Protein AF-L8GZ20-F1 (afdb_monomer)

Secondary structure (DSSP, 8-state):
--TT--EEEEEEEEPSTT---TTS-HHHHHHHHHHHHHHS---EEHHHHHHHHHHTTEEEEEEEE-SSSEEEEEEEE--

Nearest PDB structures (foldseek):
  7wh9-assembly1_B-2  TM=8.323E-01  e=2.424E-04  Aspergillus terreus
  7wh9-assembly1_C-2  TM=8.706E-01  e=4.923E-04  Aspergillus terreus
  8bii-assembly4_F  TM=9.239E-01  e=7.246E-04  Photorhabdus laumondii subsp. laumondii TTO1
  7ux6-assembly1_A  TM=8.260E-01  e=7.728E-04  Streptomyces drozdowiczii
  7ux6-assembly1_B  TM=8.237E-01  e=1.904E-03  Streptomyces drozdowiczii

Solvent-accessible surface area (backbone atoms only — not comparable to full-atom values): 4725 Å² total; per-residue (Å²): 130,62,90,92,45,73,48,76,45,80,43,54,61,46,60,58,88,98,54,89,58,91,84,50,58,69,69,56,61,52,44,25,53,48,30,39,76,76,65,75,44,67,65,40,20,69,68,57,46,40,55,55,29,47,77,70,51,24,39,67,74,52,76,44,83,53,100,62,76,44,28,41,41,34,27,32,72,56,128

Foldseek 3Di:
DPVPDKDKDKFAADDPPPDDDPVQDVVQVVVQVVCCVPPVDGHYHPVVVQVVQVVVQKHFDDWADDPDRIIITMIDGHD

Sequence (79 aa):
MRPNGRLIVVDSLLAPEGQYTRQVPVSVELQDLHMAVMLNGKERSEVQFREVFEAAGFRMLSVTHTRGIFHLVEGAVAQ

InterPro domains:
  IPR001077 O-methyltransferase, C-terminal domain [PF00891] (1-59)
  IPR016461 O-methyltransferase-like [PS51683] (1-77)
  IPR029063 S-adenosyl-L-methionine-dependent methyltransferase superfamily [G3DSA:3.40.50.150] (1-76)
  IPR029063 S-adenosyl-L-methionine-dependent methyltransferase superfamily [SSF53335] (1-74)

Structure (mmCIF, N/CA/C/O backbone):
data_AF-L8GZ20-F1
#
_entry.id   AF-L8GZ20-F1
#
loop_
_atom_site.group_PDB
_atom_site.id
_atom_site.type_symbol
_atom_site.label_atom_id
_atom_site.label_alt_id
_atom_site.label_comp_id
_atom_site.label_asym_id
_atom_site.label_entity_id
_atom_site.label_seq_id
_atom_site.pdbx_PDB_ins_code
_atom_site.Cartn_x
_atom_site.Cartn_y
_atom_site.Cartn_z
_atom_site.occupancy
_atom_site.B_iso_or_equiv
_atom_site.auth_seq_id
_atom_site.auth_comp_id
_atom_site.auth_asym_id
_atom_site.auth_atom_id
_atom_site.pdbx_PDB_model_num
ATOM 1 N N . MET A 1 1 ? -15.014 4.909 10.184 1.00 85.94 1 MET A N 1
ATOM 2 C CA . MET A 1 1 ? -14.727 3.600 10.829 1.00 85.94 1 MET A CA 1
ATOM 3 C C . MET A 1 1 ? -15.324 3.570 12.231 1.00 85.94 1 MET A C 1
ATOM 5 O O . MET A 1 1 ? -15.589 4.634 12.774 1.00 85.94 1 MET A O 1
ATOM 9 N N . ARG A 1 2 ? -15.523 2.381 12.821 1.00 89.62 2 ARG A N 1
ATOM 10 C CA . ARG A 1 2 ? -15.878 2.255 14.249 1.00 89.62 2 ARG A CA 1
ATOM 11 C C . ARG A 1 2 ? -14.740 2.787 15.140 1.00 89.62 2 ARG A C 1
ATOM 13 O O . ARG A 1 2 ? -13.589 2.761 14.692 1.00 89.62 2 ARG A O 1
ATOM 20 N N . PRO A 1 3 ? -15.031 3.213 16.383 1.00 87.31 3 PRO A N 1
ATOM 21 C CA . PRO A 1 3 ? -13.995 3.515 17.368 1.00 87.31 3 PRO A CA 1
ATOM 22 C C . PRO A 1 3 ? -12.979 2.368 17.465 1.00 87.31 3 PRO A C 1
ATOM 24 O O . PRO A 1 3 ? -13.368 1.201 17.451 1.00 87.31 3 PRO A O 1
ATOM 27 N N . ASN A 1 4 ? -11.688 2.705 17.522 1.00 88.56 4 ASN A N 1
ATOM 28 C CA . ASN A 1 4 ? -10.553 1.766 17.538 1.00 88.56 4 ASN A CA 1
ATOM 29 C C . ASN A 1 4 ? -10.383 0.879 16.287 1.00 88.56 4 ASN A C 1
ATOM 31 O O . ASN A 1 4 ? -9.568 -0.040 16.300 1.00 88.56 4 ASN A O 1
ATOM 35 N N . GLY A 1 5 ? -11.107 1.151 15.196 1.00 95.69 5 GLY A N 1
ATOM 36 C CA . GLY A 1 5 ? -10.884 0.471 13.921 1.00 95.69 5 GLY A CA 1
ATOM 37 C C . GLY A 1 5 ? -9.500 0.765 13.331 1.00 95.69 5 GLY A C 1
ATOM 38 O O . GLY A 1 5 ? -8.954 1.859 13.511 1.00 95.69 5 GLY A O 1
ATOM 39 N N . ARG A 1 6 ? -8.959 -0.209 12.594 1.00 96.56 6 ARG A N 1
ATOM 40 C CA . ARG A 1 6 ? -7.726 -0.083 11.808 1.00 96.56 6 ARG A CA 1
ATOM 41 C C . ARG A 1 6 ? -8.018 -0.241 10.323 1.00 96.56 6 ARG A C 1
ATOM 43 O O . ARG A 1 6 ? -8.840 -1.071 9.939 1.00 96.56 6 ARG A O 1
ATOM 50 N N . LEU A 1 7 ? -7.322 0.547 9.514 1.00 97.56 7 LEU A N 1
ATOM 51 C CA . LEU A 1 7 ? -7.196 0.353 8.077 1.00 97.56 7 LEU A CA 1
ATOM 52 C C . LEU A 1 7 ? -5.889 -0.399 7.833 1.00 97.56 7 LEU A C 1
ATOM 54 O O . LEU A 1 7 ? -4.840 0.073 8.259 1.00 97.56 7 LEU A O 1
ATOM 58 N N . ILE A 1 8 ? -5.957 -1.549 7.169 1.00 98.00 8 ILE A N 1
ATOM 59 C CA . ILE A 1 8 ? -4.778 -2.301 6.735 1.00 98.00 8 ILE A CA 1
ATOM 60 C C . ILE A 1 8 ? -4.801 -2.328 5.215 1.00 98.00 8 ILE A C 1
ATOM 62 O O . ILE A 1 8 ? -5.698 -2.929 4.624 1.00 98.00 8 ILE A O 1
ATOM 66 N N . VAL A 1 9 ? -3.831 -1.666 4.594 1.00 98.25 9 VAL A N 1
ATOM 67 C CA . VAL A 1 9 ? -3.599 -1.746 3.152 1.00 98.25 9 VAL A CA 1
ATOM 68 C C . VAL A 1 9 ? -2.485 -2.756 2.915 1.00 98.25 9 VAL A C 1
ATOM 70 O O . VAL A 1 9 ? -1.434 -2.679 3.550 1.00 98.25 9 VAL A O 1
ATOM 73 N N . VAL A 1 10 ? -2.737 -3.720 2.033 1.00 98.00 10 VAL A N 1
ATOM 74 C CA . VAL A 1 10 ? -1.748 -4.719 1.620 1.00 98.00 10 VAL A CA 1
ATOM 75 C C . VAL A 1 10 ? -1.329 -4.376 0.206 1.00 98.00 10 VAL A C 1
ATOM 77 O O . VAL A 1 10 ? -2.114 -4.579 -0.716 1.00 98.00 10 VAL A O 1
ATOM 80 N N . ASP A 1 11 ? -0.128 -3.830 0.051 1.00 97.06 11 ASP A N 1
ATOM 81 C CA . ASP A 1 11 ? 0.351 -3.386 -1.257 1.00 97.06 11 ASP A CA 1
ATOM 82 C C . ASP A 1 11 ? 1.878 -3.416 -1.362 1.00 97.06 11 ASP A C 1
ATOM 84 O O . ASP A 1 11 ? 2.585 -3.554 -0.356 1.00 97.06 11 ASP A O 1
ATOM 88 N N . SER A 1 12 ? 2.402 -3.326 -2.580 1.00 95.31 12 SER A N 1
ATOM 89 C CA . SER A 1 12 ? 3.830 -3.123 -2.793 1.00 95.31 12 SER A CA 1
ATOM 90 C C . SER A 1 12 ? 4.228 -1.666 -2.562 1.00 95.31 12 SER A C 1
ATOM 92 O O . SER A 1 12 ? 3.454 -0.744 -2.797 1.00 95.31 12 SER A O 1
ATOM 94 N N . LEU A 1 13 ? 5.450 -1.456 -2.064 1.00 94.81 13 LEU A N 1
ATOM 95 C CA . LEU A 1 13 ? 5.990 -0.117 -1.844 1.00 94.81 13 LEU A CA 1
ATOM 96 C C . LEU A 1 13 ? 7.127 0.160 -2.817 1.00 94.81 13 LEU A C 1
ATOM 98 O O . LEU A 1 13 ? 8.087 -0.610 -2.901 1.00 94.81 13 LEU A O 1
ATOM 102 N N . LEU A 1 14 ? 7.022 1.289 -3.512 1.00 94.44 14 LEU A N 1
ATOM 103 C CA . LEU A 1 14 ? 8.116 1.841 -4.298 1.00 94.44 14 LEU A CA 1
ATOM 104 C C . LEU A 1 14 ? 9.132 2.555 -3.405 1.00 94.44 14 LEU A C 1
ATOM 106 O O . LEU A 1 14 ? 8.834 3.013 -2.297 1.00 94.44 14 LEU A O 1
ATOM 110 N N . ALA A 1 15 ? 10.342 2.693 -3.938 1.00 91.19 15 ALA A N 1
ATOM 111 C CA . ALA A 1 15 ? 11.339 3.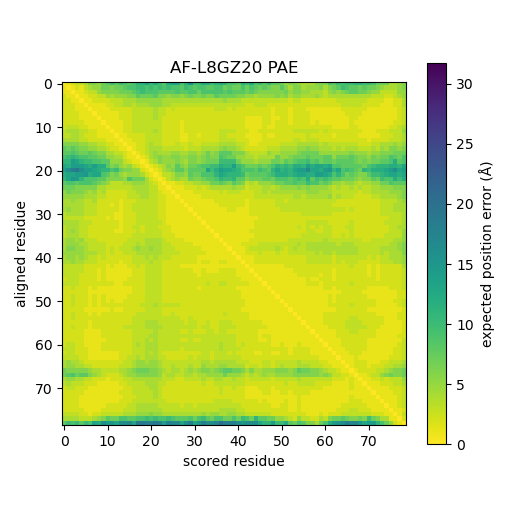588 -3.379 1.00 91.19 15 ALA A CA 1
ATOM 112 C C . ALA A 1 15 ? 10.822 5.039 -3.407 1.00 91.19 15 ALA A C 1
ATOM 114 O O . ALA A 1 15 ? 9.943 5.365 -4.212 1.00 91.19 15 ALA A O 1
ATOM 115 N N . PRO A 1 16 ? 11.360 5.933 -2.560 1.00 89.19 16 PRO A N 1
ATOM 116 C CA . PRO A 1 16 ? 11.100 7.359 -2.701 1.00 89.19 16 PRO A CA 1
ATOM 117 C C . PRO A 1 16 ? 11.388 7.837 -4.131 1.00 89.19 16 PRO A C 1
ATOM 119 O O . PRO A 1 16 ? 12.335 7.370 -4.768 1.00 89.19 16 PRO A O 1
ATOM 122 N N . GLU A 1 17 ? 10.580 8.771 -4.634 1.00 84.00 17 GLU A N 1
ATOM 123 C CA . GLU A 1 17 ? 10.718 9.268 -6.006 1.00 84.00 17 GLU A CA 1
ATOM 124 C C . GLU A 1 17 ? 12.143 9.763 -6.296 1.00 84.00 17 GLU A C 1
ATOM 126 O O . GLU A 1 17 ? 12.785 10.422 -5.474 1.00 84.00 17 GLU A O 1
ATOM 131 N N . GLY A 1 18 ? 12.651 9.416 -7.481 1.00 81.94 18 GLY A N 1
ATOM 132 C CA . GLY A 1 18 ? 14.007 9.762 -7.907 1.00 81.94 18 GLY A CA 1
ATOM 133 C C . GLY A 1 18 ? 15.121 8.942 -7.248 1.00 81.94 18 GLY A C 1
ATOM 134 O O . GLY A 1 18 ? 16.292 9.193 -7.530 1.00 81.94 18 GLY A O 1
ATOM 135 N N . GLN A 1 19 ? 14.797 7.961 -6.400 1.00 84.00 19 GLN A N 1
ATOM 136 C CA . GLN A 1 19 ? 15.778 7.065 -5.791 1.00 84.00 19 GLN A CA 1
ATOM 137 C C . GLN A 1 19 ? 15.677 5.662 -6.389 1.00 84.00 19 GLN A C 1
ATOM 139 O O . GLN A 1 19 ? 14.609 5.062 -6.430 1.00 84.00 19 GLN A O 1
ATOM 144 N N . TYR A 1 20 ? 16.820 5.117 -6.806 1.00 76.44 20 TYR A N 1
ATOM 145 C CA . TYR A 1 20 ? 16.947 3.704 -7.149 1.00 76.44 20 TYR A CA 1
ATOM 146 C C . TYR A 1 20 ? 17.557 2.949 -5.970 1.00 76.44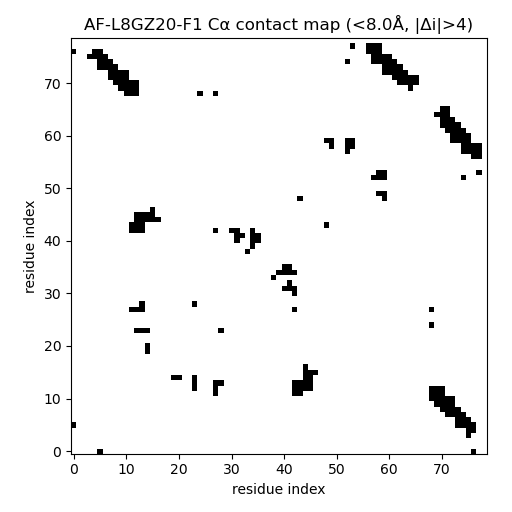 20 TYR A C 1
ATOM 148 O O . TYR A 1 20 ? 18.590 3.349 -5.428 1.00 76.44 20 TYR A O 1
ATOM 156 N N . THR A 1 21 ? 16.952 1.827 -5.593 1.00 76.62 21 THR A N 1
ATOM 157 C CA . THR A 1 21 ? 17.483 0.950 -4.551 1.00 76.62 21 THR A CA 1
ATOM 158 C C . THR A 1 21 ? 17.332 -0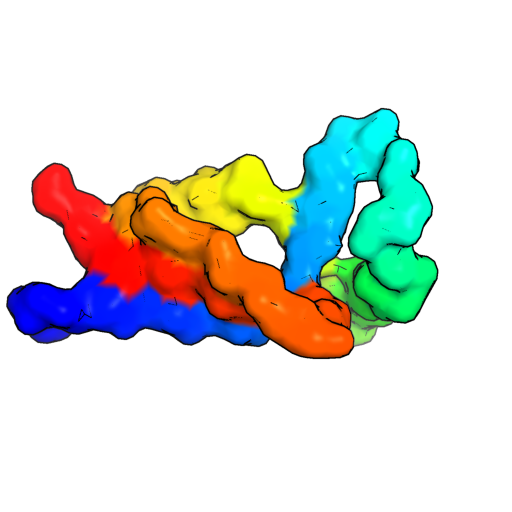.503 -4.961 1.00 76.62 21 THR A C 1
ATOM 160 O O . THR A 1 21 ? 16.291 -0.920 -5.454 1.00 76.62 21 THR A O 1
ATOM 163 N N . ARG A 1 22 ? 18.354 -1.318 -4.676 1.00 74.75 22 ARG A N 1
ATOM 164 C CA . ARG A 1 22 ? 18.264 -2.781 -4.845 1.00 74.75 22 ARG A CA 1
ATOM 165 C C . ARG A 1 22 ? 17.322 -3.440 -3.829 1.00 74.75 22 ARG A C 1
ATOM 167 O O . ARG A 1 22 ? 17.139 -4.651 -3.878 1.00 74.75 22 ARG A O 1
ATOM 174 N N . GLN A 1 23 ? 16.793 -2.669 -2.878 1.00 75.94 23 GLN A N 1
ATOM 175 C CA . GLN A 1 23 ? 15.854 -3.145 -1.861 1.00 75.94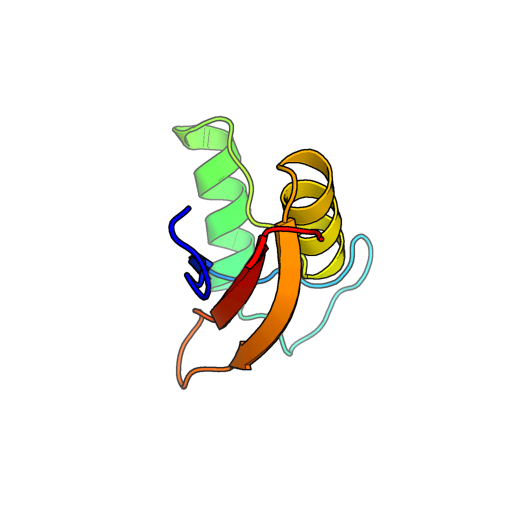 23 GLN A CA 1
ATOM 176 C C . GLN A 1 23 ? 14.440 -3.323 -2.420 1.00 75.94 23 GLN A C 1
ATOM 178 O O . GLN A 1 23 ? 13.684 -4.119 -1.870 1.00 75.94 23 GLN A O 1
ATOM 183 N N . VAL A 1 24 ? 14.091 -2.618 -3.501 1.00 82.69 24 VAL A N 1
ATOM 184 C CA . VAL A 1 24 ? 12.808 -2.788 -4.188 1.00 82.69 24 VAL A CA 1
ATOM 185 C C . VAL A 1 24 ? 12.998 -3.816 -5.305 1.00 82.69 24 VAL A C 1
ATOM 187 O O . VAL A 1 24 ? 13.841 -3.61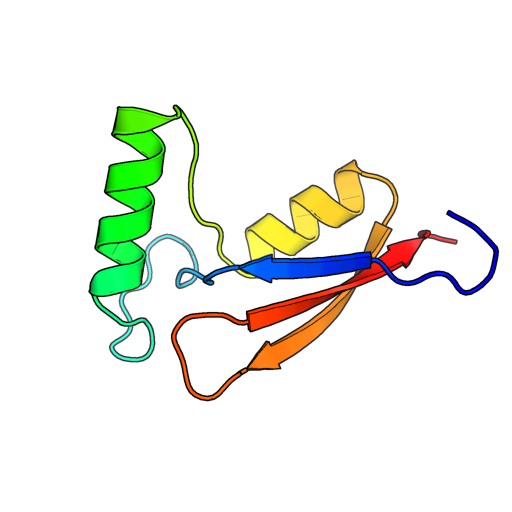9 -6.182 1.00 82.69 24 VAL A O 1
ATOM 190 N N . PRO A 1 25 ? 12.268 -4.944 -5.286 1.00 87.94 25 PRO A N 1
ATOM 191 C CA . PRO A 1 25 ? 12.356 -5.932 -6.352 1.00 87.94 25 PRO A CA 1
ATOM 192 C C . PRO A 1 25 ? 11.899 -5.346 -7.690 1.00 87.94 25 PRO A C 1
ATOM 194 O O . PRO A 1 25 ? 10.873 -4.675 -7.749 1.00 87.94 25 PRO A O 1
ATOM 197 N N . VAL A 1 26 ? 12.589 -5.692 -8.783 1.00 89.31 26 VAL A N 1
ATOM 198 C CA . VAL A 1 26 ? 12.236 -5.243 -10.150 1.00 89.31 26 VAL A CA 1
ATOM 199 C C . VAL A 1 26 ? 10.784 -5.563 -10.532 1.00 89.31 26 VAL A C 1
ATOM 201 O O . VAL A 1 26 ? 10.165 -4.855 -11.317 1.00 89.31 26 VAL A O 1
ATOM 204 N N . SER A 1 27 ? 10.204 -6.613 -9.945 1.00 91.44 27 SER A N 1
ATOM 205 C CA . SER A 1 27 ? 8.799 -6.964 -10.147 1.00 91.44 27 SER A CA 1
ATOM 206 C C . SER A 1 27 ? 7.832 -5.873 -9.676 1.00 91.44 27 SER A C 1
ATOM 208 O O . SER A 1 27 ? 6.764 -5.755 -10.256 1.00 91.44 27 SER A O 1
ATOM 210 N N . VAL A 1 28 ? 8.191 -5.081 -8.658 1.00 93.62 28 VAL A N 1
ATOM 211 C CA . VAL A 1 28 ? 7.368 -3.966 -8.155 1.00 93.62 28 VAL A CA 1
ATOM 212 C C . VAL A 1 28 ? 7.415 -2.779 -9.119 1.00 93.62 28 VAL A C 1
ATOM 214 O O . VAL A 1 28 ? 6.382 -2.194 -9.416 1.00 93.62 28 VAL A O 1
ATOM 217 N N . GLU A 1 29 ? 8.585 -2.467 -9.684 1.00 91.62 29 GLU A N 1
ATOM 218 C CA . GLU A 1 29 ? 8.707 -1.428 -10.721 1.00 91.62 29 GLU A CA 1
ATOM 219 C C . GLU A 1 29 ? 7.930 -1.810 -11.992 1.00 91.62 29 GLU A C 1
ATOM 221 O O . GLU A 1 29 ? 7.232 -0.989 -12.584 1.00 91.62 29 GLU A O 1
ATOM 226 N N . LEU A 1 30 ? 7.989 -3.085 -12.391 1.00 94.50 30 LEU A N 1
ATOM 227 C CA . LEU A 1 30 ? 7.179 -3.600 -13.496 1.00 94.50 30 LEU A CA 1
ATOM 228 C C . LEU A 1 30 ? 5.678 -3.581 -13.176 1.00 94.50 30 LEU A C 1
ATOM 230 O O . LEU A 1 30 ? 4.870 -3.348 -14.077 1.00 94.50 30 LEU A O 1
ATOM 234 N N . GLN A 1 31 ? 5.300 -3.809 -11.915 1.00 95.56 31 GLN A N 1
ATOM 235 C CA . GLN A 1 31 ? 3.912 -3.713 -11.471 1.00 95.56 31 GLN A CA 1
ATOM 236 C C . GLN A 1 31 ? 3.397 -2.272 -11.578 1.00 95.56 31 GLN A C 1
ATOM 238 O O . GLN A 1 31 ? 2.302 -2.088 -12.097 1.00 95.56 31 GLN A O 1
ATOM 243 N N . ASP A 1 32 ? 4.189 -1.259 -11.216 1.00 95.25 32 ASP A N 1
ATOM 244 C CA . ASP A 1 32 ? 3.819 0.155 -11.393 1.00 95.25 32 ASP A CA 1
ATOM 245 C C . ASP A 1 32 ? 3.502 0.497 -12.855 1.00 95.25 32 ASP A C 1
ATOM 247 O O . ASP A 1 32 ? 2.437 1.038 -13.164 1.00 95.25 32 ASP A O 1
ATOM 251 N N . LEU A 1 33 ? 4.364 0.069 -13.783 1.00 96.31 33 LEU A N 1
ATOM 252 C CA . LEU A 1 33 ? 4.118 0.233 -15.218 1.00 96.31 33 LEU A CA 1
ATOM 253 C C . LEU A 1 33 ? 2.856 -0.509 -15.677 1.00 96.31 33 LEU A C 1
ATOM 255 O O . LEU A 1 33 ? 2.065 0.027 -16.455 1.00 96.31 33 LEU A O 1
ATOM 259 N N . HIS A 1 34 ? 2.645 -1.733 -15.191 1.00 97.44 34 HIS A N 1
ATOM 260 C CA . HIS A 1 34 ? 1.440 -2.503 -15.487 1.00 97.44 34 HIS A CA 1
ATOM 261 C C . HIS A 1 34 ? 0.175 -1.789 -14.984 1.00 97.44 34 HIS A C 1
ATOM 263 O O . HIS A 1 34 ? -0.802 -1.682 -15.728 1.00 97.44 34 HIS A O 1
ATOM 269 N N . MET A 1 35 ? 0.199 -1.241 -13.767 1.00 98.12 35 MET A N 1
ATOM 270 C CA . MET A 1 35 ? -0.905 -0.472 -13.188 1.00 98.12 35 MET A CA 1
ATOM 271 C C . MET A 1 35 ? -1.204 0.797 -13.990 1.00 98.12 35 MET A C 1
ATOM 273 O O . MET A 1 35 ? -2.377 1.090 -14.249 1.00 98.12 35 MET A O 1
ATOM 277 N N . ALA A 1 36 ? -0.171 1.517 -14.433 1.00 97.62 36 ALA A N 1
ATOM 278 C CA . ALA A 1 36 ? -0.319 2.715 -15.255 1.00 97.62 36 ALA A CA 1
ATOM 279 C C . ALA A 1 36 ? -0.991 2.408 -16.601 1.00 97.62 36 ALA A C 1
ATOM 281 O O . ALA A 1 36 ? -1.936 3.093 -16.991 1.00 97.62 36 ALA A O 1
ATOM 282 N N . VAL A 1 37 ? -0.552 1.350 -17.290 1.00 98.19 37 VAL A N 1
ATOM 283 C CA . VAL A 1 37 ? -1.069 0.984 -18.618 1.00 98.19 37 VAL A CA 1
ATOM 284 C C . VAL A 1 37 ? -2.475 0.393 -18.547 1.00 98.19 37 VAL A C 1
ATOM 286 O O . VAL A 1 37 ? -3.333 0.744 -19.354 1.00 98.19 37 VAL A O 1
ATOM 289 N N . MET A 1 38 ? -2.722 -0.516 -17.605 1.00 98.44 38 MET A N 1
ATOM 290 C CA . MET A 1 38 ? -3.953 -1.311 -17.599 1.00 98.44 38 MET A CA 1
ATOM 291 C C . MET A 1 38 ? -5.105 -0.630 -16.867 1.00 98.44 38 MET A C 1
ATOM 293 O O . MET A 1 38 ? -6.264 -0.854 -17.211 1.00 98.44 38 MET A O 1
ATOM 297 N N . LEU A 1 39 ? -4.801 0.161 -15.836 1.00 97.25 39 LEU A N 1
ATOM 298 C CA . LEU A 1 39 ? -5.796 0.644 -14.875 1.00 97.25 39 LEU A CA 1
ATOM 299 C C . LEU A 1 39 ? -5.736 2.158 -14.653 1.00 97.25 39 LEU A C 1
ATOM 301 O O . LEU A 1 39 ? -6.516 2.675 -13.853 1.00 97.25 39 LEU A O 1
ATOM 305 N N . ASN A 1 40 ? -4.827 2.868 -15.335 1.00 97.12 40 ASN A N 1
ATOM 306 C CA . ASN A 1 40 ? -4.520 4.275 -15.059 1.00 97.12 40 ASN A CA 1
ATOM 307 C C . ASN A 1 40 ? -4.219 4.504 -13.559 1.00 97.12 40 ASN A C 1
ATOM 309 O O . ASN A 1 40 ? -4.612 5.510 -12.962 1.00 97.12 40 ASN A O 1
ATOM 313 N N . GLY A 1 41 ? -3.588 3.502 -12.940 1.00 96.38 41 GLY A N 1
ATOM 314 C CA . GLY A 1 41 ? -3.189 3.481 -11.540 1.00 96.38 41 GLY A CA 1
ATOM 315 C C . GLY A 1 41 ? -1.688 3.693 -11.376 1.00 96.38 41 GLY A C 1
ATOM 316 O O . GLY A 1 41 ? -0.977 3.965 -12.338 1.00 96.38 41 GLY A O 1
ATOM 317 N N . LYS A 1 42 ? -1.217 3.563 -10.138 1.00 96.38 42 LYS A N 1
ATOM 318 C CA . LYS A 1 42 ? 0.206 3.538 -9.799 1.00 96.38 42 LYS A CA 1
ATOM 319 C C . LYS A 1 42 ? 0.428 2.820 -8.476 1.00 96.38 42 LYS A C 1
ATOM 321 O O . LYS A 1 42 ? -0.442 2.885 -7.595 1.00 96.38 42 LYS A O 1
ATOM 326 N N . GLU A 1 43 ? 1.595 2.217 -8.338 1.00 96.19 43 GLU A N 1
ATOM 327 C CA . GLU A 1 43 ? 2.164 1.845 -7.048 1.00 96.19 43 GLU A CA 1
ATOM 328 C C . GLU A 1 43 ? 2.634 3.114 -6.320 1.00 96.19 43 GLU A C 1
ATOM 330 O O . GLU A 1 43 ? 2.716 4.207 -6.894 1.00 96.19 43 GLU A O 1
ATOM 335 N N . ARG A 1 44 ? 2.883 3.019 -5.013 1.00 96.44 44 ARG A N 1
ATOM 336 C CA . ARG A 1 44 ? 3.227 4.192 -4.196 1.00 96.44 44 ARG A CA 1
ATOM 337 C C . ARG A 1 44 ? 4.400 3.916 -3.275 1.00 96.44 44 ARG A C 1
ATOM 339 O O . ARG A 1 44 ? 4.576 2.816 -2.766 1.00 96.44 44 ARG A O 1
ATOM 346 N N . SER A 1 45 ? 5.186 4.953 -3.028 1.00 95.50 45 SER A N 1
ATOM 347 C CA . SER A 1 45 ? 6.143 4.983 -1.926 1.00 95.50 45 SER A CA 1
ATOM 348 C C . SER A 1 45 ? 5.435 5.207 -0.588 1.00 95.50 45 SER A C 1
ATOM 350 O O . SER A 1 45 ? 4.276 5.628 -0.536 1.00 95.50 45 SER A O 1
ATOM 352 N N . GLU A 1 46 ? 6.147 4.985 0.518 1.00 95.62 46 GLU A N 1
ATOM 353 C CA . GLU A 1 46 ? 5.620 5.248 1.863 1.00 95.62 46 GLU A CA 1
ATOM 354 C C . GLU A 1 46 ? 5.158 6.709 2.040 1.00 95.62 46 GLU A C 1
ATOM 356 O O . GLU A 1 46 ? 4.124 6.963 2.658 1.00 95.62 46 GLU A O 1
ATOM 361 N N . VAL A 1 47 ? 5.890 7.674 1.471 1.00 95.88 47 VAL A N 1
ATOM 362 C CA . VAL A 1 47 ? 5.539 9.103 1.555 1.00 95.88 47 VAL A CA 1
ATOM 363 C C . VAL A 1 47 ? 4.210 9.373 0.852 1.00 95.88 47 VAL A C 1
ATOM 365 O O . VAL A 1 47 ? 3.318 9.975 1.441 1.00 95.88 47 VAL A O 1
ATOM 368 N N . GLN A 1 48 ? 4.034 8.847 -0.359 1.00 97.06 48 GLN A N 1
ATOM 369 C CA . GLN A 1 48 ? 2.784 8.998 -1.105 1.00 97.06 48 GLN A CA 1
ATOM 370 C C . GLN A 1 48 ? 1.613 8.283 -0.413 1.00 97.06 48 GLN A C 1
ATOM 372 O O . GLN A 1 48 ? 0.485 8.771 -0.444 1.00 97.06 48 GLN A O 1
ATOM 377 N N . PHE A 1 49 ? 1.846 7.131 0.227 1.00 97.75 49 PHE A N 1
ATOM 378 C CA . PHE A 1 49 ? 0.816 6.484 1.046 1.00 97.75 49 PHE A CA 1
ATOM 379 C C . PHE A 1 49 ? 0.409 7.351 2.236 1.00 97.75 49 PHE A C 1
ATOM 381 O O . PHE A 1 49 ? -0.785 7.478 2.504 1.00 97.75 49 PHE A O 1
ATOM 388 N N . ARG A 1 50 ? 1.369 7.994 2.909 1.00 97.62 50 ARG A N 1
ATOM 389 C CA . ARG A 1 50 ? 1.087 8.930 4.002 1.00 97.62 50 ARG A CA 1
ATOM 390 C C . ARG A 1 50 ? 0.188 10.077 3.541 1.00 97.62 50 ARG A C 1
ATOM 392 O O . ARG A 1 50 ? -0.825 10.330 4.183 1.00 97.62 50 ARG A O 1
ATOM 399 N N . GLU A 1 51 ? 0.497 10.681 2.396 1.00 97.69 51 GLU A N 1
ATOM 400 C CA . GLU A 1 51 ? -0.312 11.748 1.789 1.00 97.69 51 GLU A CA 1
ATOM 401 C C . GLU A 1 51 ? -1.744 11.283 1.481 1.00 97.69 51 GLU A C 1
ATOM 403 O O . GLU A 1 51 ? -2.709 11.979 1.794 1.00 97.69 51 GLU A O 1
ATOM 408 N N . VAL A 1 52 ? -1.907 10.082 0.909 1.00 97.62 52 VAL A N 1
ATOM 409 C CA . VAL A 1 52 ? -3.236 9.512 0.622 1.00 97.62 52 VAL A CA 1
ATOM 410 C C . VAL A 1 52 ? -4.019 9.243 1.908 1.00 97.62 52 VAL A C 1
ATOM 412 O O . VAL A 1 52 ? -5.220 9.508 1.954 1.00 97.62 52 VAL A O 1
ATOM 415 N N . PHE A 1 53 ? -3.366 8.730 2.953 1.00 98.06 53 PHE A N 1
ATOM 416 C CA . PHE A 1 53 ? -4.009 8.490 4.246 1.00 98.06 53 PHE A CA 1
ATOM 417 C C . PHE A 1 53 ? -4.489 9.806 4.859 1.00 98.06 53 PHE A C 1
ATOM 419 O O . PHE A 1 53 ? -5.659 9.901 5.233 1.00 98.06 53 PHE A O 1
ATOM 426 N N . GLU A 1 54 ? -3.627 10.822 4.903 1.00 97.94 54 GLU A N 1
ATOM 427 C CA . GLU A 1 54 ? -3.950 12.144 5.447 1.00 97.94 54 GLU A CA 1
ATOM 428 C C . GLU A 1 54 ? -5.111 12.792 4.688 1.00 97.94 54 GLU A C 1
ATOM 430 O O . GLU A 1 54 ? -6.092 13.213 5.304 1.00 97.94 54 GLU A O 1
ATOM 435 N N . ALA A 1 55 ? -5.067 12.779 3.352 1.00 98.25 55 ALA A N 1
ATOM 436 C CA . ALA A 1 55 ? -6.143 13.295 2.507 1.00 98.25 55 ALA A CA 1
ATOM 437 C C . ALA A 1 55 ? -7.479 12.557 2.717 1.00 98.25 55 ALA A C 1
ATOM 439 O O . ALA A 1 55 ? -8.547 13.144 2.551 1.00 98.25 55 ALA A O 1
ATOM 440 N N . ALA A 1 56 ? -7.432 11.280 3.104 1.00 97.19 56 ALA A N 1
ATOM 441 C CA . ALA A 1 56 ? -8.606 10.462 3.392 1.00 97.19 56 ALA A CA 1
ATOM 442 C C . ALA A 1 56 ? -9.098 10.560 4.854 1.00 97.19 56 ALA A C 1
ATOM 444 O O . ALA A 1 56 ? -10.056 9.873 5.217 1.00 97.19 56 ALA A O 1
ATOM 445 N N . GLY A 1 57 ? -8.476 11.385 5.706 1.00 97.06 57 GLY A N 1
ATOM 446 C CA . GLY A 1 57 ? -8.846 11.522 7.122 1.00 97.06 57 GLY A CA 1
ATOM 447 C C . GLY A 1 57 ? -8.300 10.406 8.020 1.00 97.06 57 GLY A C 1
ATOM 448 O O . GLY A 1 57 ? -8.874 10.098 9.070 1.00 97.06 57 GLY A O 1
ATOM 449 N N . PHE A 1 58 ? -7.197 9.779 7.615 1.00 97.69 58 PHE A N 1
ATOM 450 C CA . PHE A 1 58 ? -6.481 8.769 8.385 1.00 97.69 58 PHE A CA 1
ATOM 451 C C . PHE A 1 58 ? -5.076 9.250 8.741 1.00 97.69 58 PHE A C 1
ATOM 453 O O . PHE A 1 58 ? -4.432 9.991 8.007 1.00 97.69 58 PHE A O 1
ATOM 460 N N . ARG A 1 59 ? -4.561 8.757 9.864 1.00 97.25 59 ARG A N 1
ATOM 461 C CA . ARG A 1 59 ? -3.143 8.834 10.211 1.00 97.25 59 ARG A CA 1
ATOM 462 C C . ARG A 1 59 ? -2.492 7.494 9.901 1.00 97.25 59 ARG A C 1
ATOM 464 O O . ARG A 1 59 ? -2.937 6.470 10.428 1.00 97.25 59 ARG A O 1
ATOM 471 N N . MET A 1 60 ? -1.442 7.502 9.083 1.00 97.94 60 MET A N 1
ATOM 472 C CA . MET A 1 60 ? -0.601 6.322 8.864 1.00 97.94 60 MET A CA 1
ATOM 473 C C . MET A 1 60 ? 0.200 6.025 10.141 1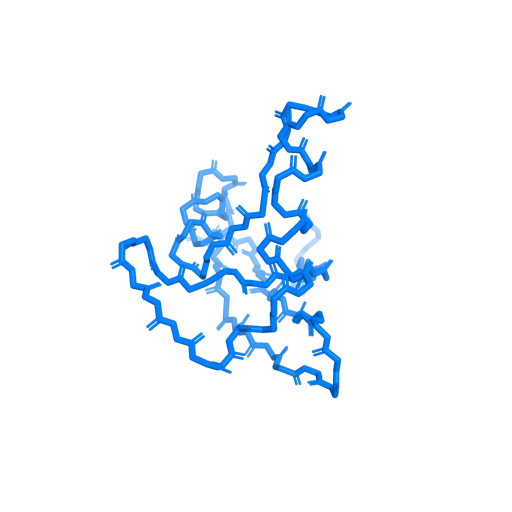.00 97.94 60 MET A C 1
ATOM 475 O O . MET A 1 60 ? 0.791 6.926 10.734 1.00 97.94 60 MET A O 1
ATOM 479 N N . LEU A 1 61 ? 0.165 4.776 10.601 1.00 97.25 61 LEU A N 1
ATOM 480 C CA . LEU A 1 61 ? 0.735 4.342 11.877 1.00 97.25 61 LEU A CA 1
ATOM 481 C C . LEU A 1 61 ? 2.040 3.575 11.703 1.00 97.25 61 LEU A C 1
ATOM 483 O O . LEU A 1 61 ? 2.988 3.820 12.445 1.00 97.25 61 LEU A O 1
ATOM 487 N N . SER A 1 62 ? 2.073 2.623 10.774 1.00 97.62 62 SER A N 1
ATOM 488 C CA . SER A 1 62 ? 3.223 1.745 10.590 1.00 97.62 62 SER A CA 1
ATOM 489 C C . SER A 1 62 ? 3.254 1.138 9.189 1.00 97.62 62 SER A C 1
ATOM 491 O O . SER A 1 62 ? 2.237 1.081 8.494 1.00 97.62 62 SER A O 1
ATOM 493 N N . VAL A 1 63 ? 4.439 0.664 8.806 1.00 97.75 63 VAL A N 1
ATOM 494 C CA . VAL A 1 63 ? 4.657 -0.210 7.655 1.00 97.75 63 VAL A CA 1
ATOM 495 C C . VAL A 1 63 ? 5.323 -1.482 8.167 1.00 97.75 63 VAL A C 1
ATOM 497 O O . VAL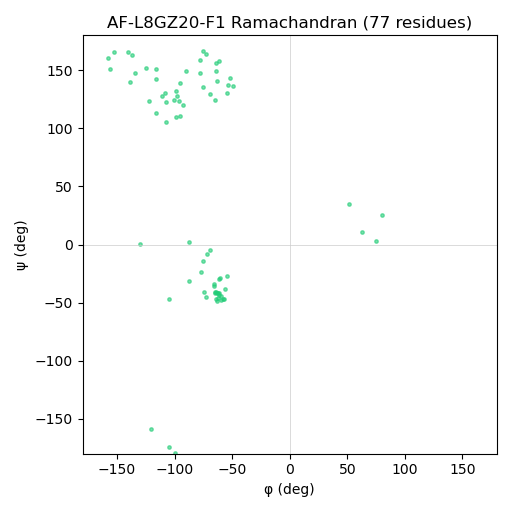 A 1 63 ? 6.375 -1.427 8.801 1.00 97.75 63 VAL A O 1
ATOM 500 N N . THR A 1 64 ? 4.719 -2.638 7.901 1.00 97.25 64 THR A N 1
ATOM 501 C CA . THR A 1 64 ? 5.310 -3.946 8.218 1.00 97.25 64 THR A CA 1
ATOM 502 C C . THR A 1 64 ? 5.762 -4.640 6.939 1.00 97.25 64 THR A C 1
ATOM 504 O O . THR A 1 64 ? 4.953 -4.889 6.043 1.00 97.25 64 THR A O 1
ATOM 507 N N . HIS A 1 65 ? 7.047 -4.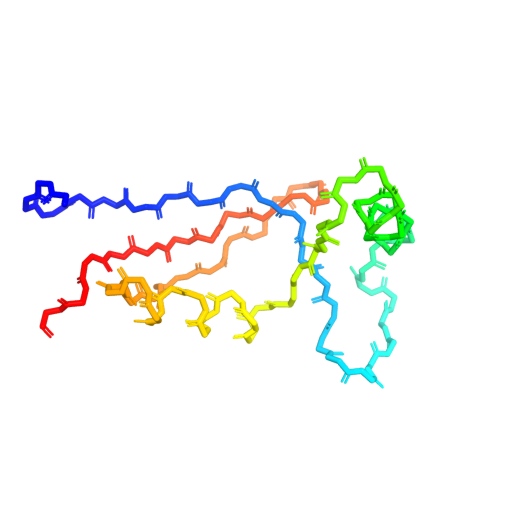992 6.871 1.00 92.69 65 HIS A N 1
ATOM 508 C CA . HIS A 1 65 ? 7.600 -5.790 5.778 1.00 92.69 65 HIS A CA 1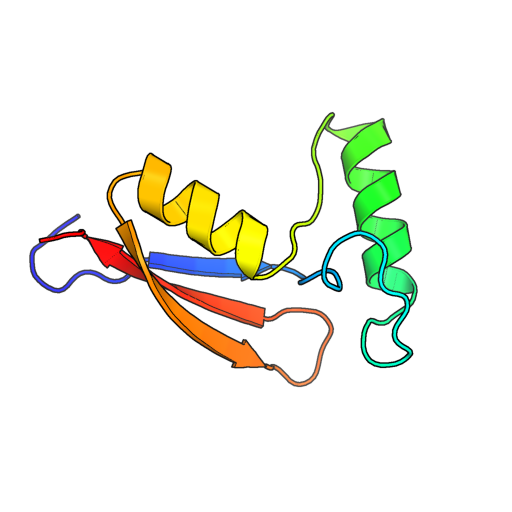
ATOM 509 C C . HIS A 1 65 ? 7.199 -7.260 5.920 1.00 92.69 65 HIS A C 1
ATOM 511 O O . HIS A 1 65 ? 7.299 -7.843 7.002 1.00 92.69 65 HIS A O 1
ATOM 517 N N . THR A 1 66 ? 6.778 -7.874 4.815 1.00 92.25 66 THR A N 1
ATOM 518 C CA . THR A 1 66 ? 6.537 -9.320 4.755 1.00 92.25 66 THR A CA 1
ATOM 519 C C . THR A 1 66 ? 7.722 -10.041 4.109 1.00 92.25 66 THR A C 1
ATOM 521 O O . THR A 1 66 ? 8.714 -9.428 3.723 1.00 92.25 66 THR A O 1
ATOM 524 N N . ARG A 1 67 ? 7.640 -11.371 3.980 1.00 86.69 67 ARG A N 1
ATOM 525 C CA . ARG A 1 67 ? 8.660 -12.168 3.275 1.00 86.69 67 ARG A CA 1
ATOM 526 C C . ARG A 1 67 ? 8.639 -11.981 1.747 1.00 86.69 67 ARG A C 1
ATOM 528 O O . ARG A 1 67 ? 9.512 -12.530 1.083 1.00 86.69 67 ARG A O 1
ATOM 535 N N . GLY A 1 68 ? 7.639 -11.288 1.197 1.00 87.25 68 GLY A N 1
ATOM 536 C CA . GLY A 1 68 ? 7.457 -11.077 -0.240 1.00 87.25 68 GLY A CA 1
ATOM 537 C C . GLY A 1 68 ? 7.467 -9.599 -0.628 1.00 87.25 68 GLY A C 1
ATOM 538 O O . GLY A 1 68 ? 7.964 -8.756 0.108 1.00 87.25 68 GLY A O 1
ATOM 539 N N . ILE A 1 69 ? 6.892 -9.293 -1.792 1.00 91.44 69 ILE A N 1
ATOM 540 C CA . ILE A 1 69 ? 6.847 -7.924 -2.336 1.00 91.44 69 ILE A CA 1
ATOM 541 C C . ILE A 1 69 ? 5.823 -7.013 -1.638 1.00 91.44 69 ILE A C 1
ATOM 543 O O . ILE A 1 69 ? 5.857 -5.797 -1.811 1.00 91.44 69 ILE A O 1
ATOM 547 N N . PHE A 1 70 ? 4.912 -7.600 -0.859 1.00 95.06 70 PHE A N 1
ATOM 548 C CA . PHE A 1 70 ? 3.837 -6.877 -0.190 1.00 95.06 70 PHE A CA 1
ATOM 549 C C . PHE A 1 70 ? 4.242 -6.384 1.197 1.00 95.06 70 PHE A C 1
ATOM 551 O O . PHE A 1 70 ? 4.995 -7.030 1.931 1.00 95.06 70 PHE A O 1
ATOM 558 N N . HIS A 1 71 ? 3.649 -5.262 1.571 1.00 96.12 71 HIS A N 1
ATOM 559 C CA . HIS A 1 71 ? 3.791 -4.596 2.851 1.00 96.12 71 HIS A CA 1
ATOM 560 C C . HIS A 1 71 ? 2.408 -4.403 3.463 1.00 96.12 71 HIS A C 1
ATOM 562 O O . HIS A 1 71 ? 1.413 -4.292 2.747 1.00 96.12 71 HIS A O 1
ATOM 568 N N . LEU A 1 72 ? 2.344 -4.361 4.792 1.00 98.19 72 LEU A N 1
ATOM 569 C CA . LEU A 1 72 ? 1.136 -3.959 5.509 1.00 98.19 72 LEU A CA 1
ATOM 570 C C . LEU A 1 72 ? 1.294 -2.498 5.920 1.00 98.19 72 LEU A C 1
ATOM 572 O O . LEU A 1 72 ? 2.104 -2.204 6.798 1.00 98.19 72 LEU A O 1
ATOM 576 N N . VAL A 1 73 ? 0.537 -1.601 5.295 1.00 98.38 73 VAL A N 1
ATOM 577 C CA . VAL A 1 73 ? 0.462 -0.187 5.680 1.00 98.38 73 VAL A CA 1
ATOM 578 C C . VAL A 1 73 ? -0.751 -0.011 6.589 1.00 98.38 73 VAL A C 1
ATOM 580 O O . VAL A 1 73 ? -1.899 -0.154 6.160 1.00 98.38 73 VAL A O 1
ATOM 583 N N . GLU A 1 74 ? -0.498 0.253 7.867 1.00 98.31 74 GLU A N 1
ATOM 584 C CA . GLU A 1 74 ? -1.536 0.393 8.887 1.00 98.31 74 GLU A CA 1
ATOM 585 C C . GLU A 1 74 ? -1.911 1.862 9.094 1.00 98.31 74 GLU A C 1
ATOM 587 O O . GLU A 1 74 ? -1.049 2.735 9.183 1.00 98.31 74 GLU A O 1
ATOM 592 N N . GLY A 1 75 ? -3.206 2.137 9.253 1.00 97.62 75 GLY A N 1
ATOM 593 C CA . GLY A 1 75 ? -3.727 3.449 9.621 1.00 97.62 75 GLY A CA 1
ATOM 594 C C . GLY A 1 75 ? -4.891 3.392 10.595 1.00 97.62 75 GLY A C 1
ATOM 595 O O . GLY A 1 75 ? -5.531 2.361 10.812 1.00 97.62 75 GLY A O 1
ATOM 596 N N . ALA A 1 76 ? -5.195 4.546 11.172 1.00 97.56 76 ALA A N 1
ATOM 597 C CA . ALA A 1 76 ? -6.372 4.768 12.002 1.00 97.56 76 ALA A CA 1
ATOM 598 C C . ALA A 1 76 ? -7.022 6.104 11.646 1.00 97.56 76 ALA A C 1
ATOM 600 O O . ALA A 1 76 ? -6.382 6.945 11.021 1.00 97.56 76 ALA A O 1
ATOM 601 N N . VAL A 1 77 ? -8.280 6.303 12.048 1.00 96.56 77 VAL A N 1
ATOM 602 C CA . VAL A 1 77 ? -8.950 7.606 11.890 1.00 96.56 77 VAL A CA 1
ATOM 603 C C . VAL A 1 77 ? -8.083 8.689 12.537 1.00 96.56 77 VAL A C 1
ATOM 605 O O . VAL A 1 77 ? -7.628 8.502 13.671 1.00 96.56 77 VAL A O 1
ATOM 608 N N . ALA A 1 78 ? -7.828 9.779 11.813 1.00 88.62 78 ALA A N 1
ATOM 609 C CA . ALA A 1 78 ? -7.183 10.957 12.377 1.00 88.62 78 ALA A CA 1
ATOM 610 C C . ALA A 1 78 ? -8.123 11.558 13.438 1.00 88.62 78 ALA A C 1
ATOM 612 O O . ALA A 1 78 ? -9.301 11.777 13.158 1.00 88.62 78 ALA A O 1
ATOM 613 N N . GLN A 1 79 ? -7.627 11.713 14.668 1.00 72.50 79 GLN A N 1
ATOM 614 C CA . GLN A 1 79 ? -8.366 12.352 15.764 1.00 72.50 79 GLN A CA 1
ATOM 615 C C . GLN A 1 79 ? -8.215 13.865 15.698 1.00 72.50 79 GLN A C 1
ATOM 617 O O . GLN A 1 79 ? -7.102 14.306 15.334 1.00 72.50 79 GLN A O 1
#

Organism: Acanthamoeba castellanii (strain ATCC 30010 / Neff) (NCBI:txid1257118)

Radius of gyration: 13.41 Å; Cα contacts (8 Å, |Δi|>4): 121; chains: 1; bounding box: 34×26×36 Å

pLDDT: mean 93.34, std 6.31, range [72.5, 98.44]

Mean predicted aligned error: 3.22 Å